Protein AF-A0A3Q2D0K4-F1 (afdb_monomer)

Solvent-accessible surface area (backbone atoms only — not comparable to full-atom values): 8797 Å² total; per-residue (Å²): 111,75,66,58,54,52,51,53,50,47,54,50,48,52,53,49,38,55,53,52,40,52,52,53,55,50,49,54,51,50,52,54,50,49,53,50,49,56,69,71,41,47,69,60,54,50,53,52,50,51,51,52,46,53,54,52,36,52,46,35,25,72,47,38,66,47,98,88,52,84,86,64,80,46,22,38,52,61,30,52,69,40,40,60,74,4,58,35,26,69,74,65,77,40,52,61,25,57,59,58,81,38,89,83,32,80,47,84,84,85,66,92,48,64,3,46,52,47,51,49,52,51,52,46,63,77,38,39,69,59,54,51,49,51,54,53,50,53,55,50,51,52,53,48,52,44,51,51,36,51,51,52,51,53,57,57,67,65,77,112

Mean predicted aligned error: 10.35 Å

Structure (mmCIF, N/CA/C/O backbone):
data_AF-A0A3Q2D0K4-F1
#
_entry.id   AF-A0A3Q2D0K4-F1
#
loop_
_atom_site.group_PDB
_atom_site.id
_atom_site.type_symbol
_atom_site.label_atom_id
_atom_site.label_alt_id
_atom_site.label_comp_id
_atom_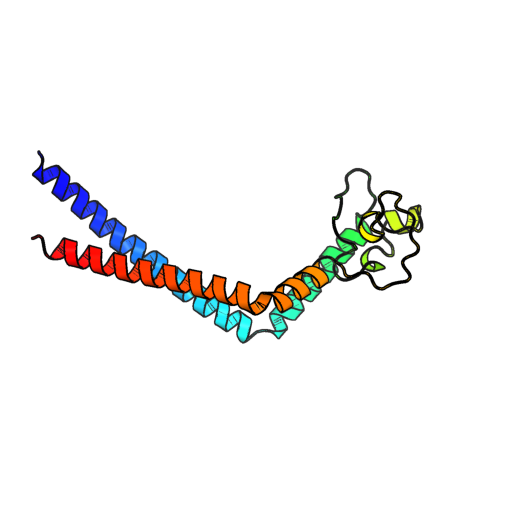site.label_asym_id
_atom_site.label_entity_id
_atom_site.label_seq_id
_atom_site.pdbx_PDB_ins_code
_atom_site.Cartn_x
_atom_site.Cartn_y
_atom_site.Cartn_z
_atom_site.occupancy
_atom_site.B_iso_or_equiv
_atom_site.auth_seq_id
_atom_site.auth_comp_id
_atom_site.auth_asym_id
_atom_site.auth_atom_id
_atom_site.pdbx_PDB_model_num
ATOM 1 N N . MET A 1 1 ? -1.051 5.140 52.692 1.00 44.28 1 MET A N 1
ATOM 2 C CA . 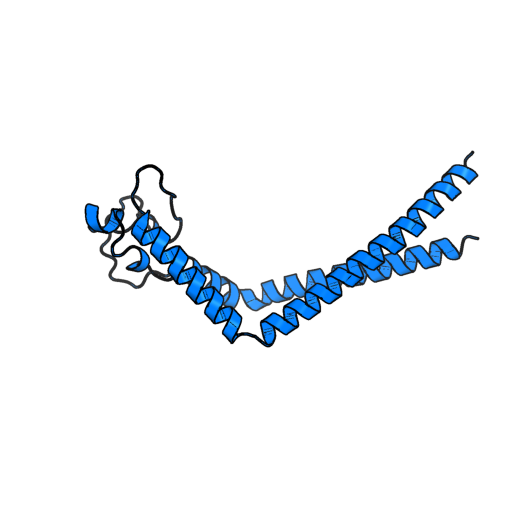MET A 1 1 ? -0.172 5.201 51.500 1.00 44.28 1 MET A CA 1
ATOM 3 C C . MET A 1 1 ? -0.654 4.291 50.361 1.00 44.28 1 MET A C 1
ATOM 5 O O . MET A 1 1 ? -0.767 4.775 49.245 1.00 44.28 1 MET A O 1
ATOM 9 N N . MET A 1 2 ? -1.057 3.039 50.632 1.00 44.66 2 MET A N 1
ATOM 10 C CA . MET A 1 2 ? -1.594 2.095 49.624 1.00 44.66 2 MET A CA 1
ATOM 11 C C . MET A 1 2 ? -2.917 2.535 48.945 1.00 44.66 2 MET A C 1
ATOM 13 O O . MET A 1 2 ? -3.153 2.219 47.781 1.00 44.66 2 MET A O 1
ATOM 17 N N . PHE A 1 3 ? -3.760 3.310 49.643 1.00 41.03 3 PHE A N 1
ATOM 18 C CA . PHE A 1 3 ? -5.018 3.856 49.102 1.00 41.03 3 PHE A CA 1
ATOM 19 C C . PHE A 1 3 ? -4.827 5.100 48.215 1.00 41.03 3 PHE A C 1
ATOM 21 O O . PHE A 1 3 ? -5.560 5.276 47.250 1.00 41.03 3 PHE A O 1
ATOM 28 N N . ILE A 1 4 ? -3.802 5.920 48.479 1.00 51.50 4 ILE A N 1
ATOM 29 C CA . ILE A 1 4 ? -3.469 7.087 47.640 1.00 51.50 4 ILE A CA 1
ATOM 30 C C . ILE A 1 4 ? -2.828 6.630 46.321 1.00 51.50 4 ILE A C 1
ATOM 32 O O . ILE A 1 4 ? -3.124 7.193 45.273 1.00 51.50 4 ILE A O 1
ATOM 36 N N . PHE A 1 5 ? -2.030 5.555 46.347 1.00 49.78 5 PHE A N 1
ATOM 37 C CA . PHE A 1 5 ? -1.473 4.948 45.133 1.00 49.78 5 PHE A CA 1
ATOM 38 C C . PHE A 1 5 ? -2.563 4.363 44.220 1.00 49.78 5 PHE A C 1
ATOM 40 O O . PHE A 1 5 ? -2.550 4.617 43.020 1.00 49.78 5 PHE A O 1
ATOM 47 N N . ASN A 1 6 ? -3.551 3.651 44.782 1.00 53.09 6 ASN A N 1
ATOM 48 C CA . ASN A 1 6 ? -4.690 3.140 44.006 1.00 53.09 6 ASN A CA 1
ATOM 49 C C . ASN A 1 6 ? -5.574 4.267 43.444 1.00 53.09 6 ASN A C 1
ATOM 51 O O . ASN A 1 6 ? -6.004 4.177 42.299 1.00 53.09 6 ASN A O 1
ATOM 55 N N . GLY A 1 7 ? -5.805 5.340 44.209 1.00 53.78 7 GLY A N 1
ATOM 56 C CA . GLY A 1 7 ? -6.560 6.509 43.741 1.00 53.78 7 GLY A CA 1
ATOM 57 C C . GLY A 1 7 ? -5.855 7.286 42.622 1.00 53.78 7 GLY A C 1
ATOM 58 O O . GLY A 1 7 ? -6.496 7.678 41.651 1.00 53.78 7 GLY A O 1
ATOM 59 N N . ALA A 1 8 ? -4.531 7.454 42.703 1.00 52.84 8 ALA A N 1
ATOM 60 C CA . ALA A 1 8 ? -3.747 8.100 41.648 1.00 52.84 8 ALA A CA 1
ATOM 61 C C . ALA A 1 8 ? -3.714 7.263 40.356 1.00 52.84 8 ALA A C 1
ATOM 63 O O . ALA A 1 8 ? -3.913 7.806 39.271 1.00 52.84 8 ALA A O 1
ATOM 64 N N . ILE A 1 9 ? -3.547 5.939 40.470 1.00 59.12 9 ILE A N 1
ATOM 65 C CA . ILE A 1 9 ? -3.618 5.015 39.327 1.00 59.12 9 ILE A CA 1
ATOM 66 C C . ILE A 1 9 ? -5.010 5.050 38.692 1.00 59.12 9 ILE A C 1
ATOM 68 O O . ILE A 1 9 ? -5.114 5.071 37.474 1.00 59.12 9 ILE A O 1
ATOM 72 N N . PHE A 1 10 ? -6.078 5.119 39.487 1.00 57.38 10 PHE A N 1
ATOM 73 C CA . PHE A 1 10 ? -7.448 5.172 38.983 1.00 57.38 10 PHE A CA 1
ATOM 74 C C . PHE A 1 10 ? -7.745 6.435 38.164 1.00 57.38 10 PHE A C 1
ATOM 76 O O . PHE A 1 10 ? -8.334 6.344 37.090 1.00 57.38 10 PHE A O 1
ATOM 83 N N . VAL A 1 11 ? -7.315 7.608 38.642 1.00 59.47 11 VAL A N 1
ATOM 84 C CA . VAL A 1 11 ? -7.499 8.887 37.933 1.00 59.47 11 VAL A CA 1
ATOM 85 C C . VAL A 1 11 ? -6.687 8.911 36.638 1.00 59.47 11 VAL A C 1
ATOM 87 O O . VAL A 1 11 ? -7.213 9.305 35.599 1.00 59.47 11 VAL A O 1
ATOM 90 N N . ILE A 1 12 ? -5.444 8.419 36.672 1.00 61.53 12 ILE A N 1
ATOM 91 C CA . ILE A 1 12 ? -4.603 8.289 35.476 1.00 61.53 12 ILE A CA 1
ATOM 92 C C . ILE A 1 12 ? -5.214 7.272 34.504 1.00 61.53 12 ILE A C 1
ATOM 94 O O . ILE A 1 12 ? -5.343 7.588 33.332 1.00 61.53 12 ILE A O 1
ATOM 98 N N . CYS A 1 13 ? -5.667 6.102 34.962 1.00 63.03 13 CYS A N 1
ATOM 99 C CA . CYS A 1 13 ? -6.327 5.098 34.123 1.00 63.03 13 CYS A CA 1
ATOM 100 C C . CYS A 1 13 ? -7.631 5.615 33.517 1.00 63.03 13 CYS A C 1
ATOM 102 O O . CYS A 1 13 ? -7.869 5.370 32.343 1.00 63.03 13 CYS A O 1
ATOM 104 N N . CYS A 1 14 ? -8.468 6.333 34.265 1.00 65.75 14 CYS A N 1
ATOM 105 C CA . CYS A 1 14 ? -9.731 6.874 33.760 1.00 65.75 14 CYS A CA 1
ATOM 106 C C . CYS A 1 14 ? -9.489 7.935 32.676 1.00 65.75 14 CYS A C 1
ATOM 108 O O . CYS A 1 14 ? -10.060 7.845 31.589 1.00 65.75 14 CYS A O 1
ATOM 110 N N . LEU A 1 15 ? -8.575 8.881 32.926 1.00 63.94 15 LEU A N 1
ATOM 111 C CA . LEU A 1 15 ? -8.175 9.873 31.926 1.00 63.94 15 LEU A CA 1
ATOM 112 C C . LEU A 1 15 ? -7.525 9.201 30.709 1.00 63.94 15 LEU A C 1
ATOM 114 O O . LEU A 1 15 ? -7.910 9.497 29.584 1.00 63.94 15 LEU A O 1
ATOM 118 N N . LEU A 1 16 ? -6.615 8.245 30.910 1.00 64.81 16 LEU A N 1
ATOM 119 C CA . LEU A 1 16 ? -5.946 7.527 29.822 1.00 64.81 16 LEU A CA 1
ATOM 120 C C . LEU A 1 16 ? -6.937 6.701 28.986 1.00 64.81 16 LEU A C 1
ATOM 122 O O . LEU A 1 16 ? -6.838 6.692 27.765 1.00 64.81 16 LEU A O 1
ATOM 126 N N . SER A 1 17 ? -7.923 6.063 29.624 1.00 69.75 17 SER A N 1
ATOM 127 C CA . SER A 1 17 ? -8.930 5.235 28.944 1.00 69.75 17 SER A CA 1
ATOM 128 C C . SER A 1 17 ? -9.864 6.073 28.072 1.00 69.75 17 SER A C 1
ATOM 130 O O . SER A 1 17 ? -10.186 5.665 26.959 1.00 69.75 17 SER A O 1
ATOM 132 N N . LEU A 1 18 ? -10.275 7.257 28.542 1.00 71.94 18 LEU A N 1
ATOM 133 C CA . LEU A 1 18 ? -11.126 8.163 27.761 1.00 71.94 18 LEU A CA 1
ATOM 134 C C . LEU A 1 18 ? -10.377 8.784 26.577 1.00 71.94 18 LEU A C 1
ATOM 136 O O . LEU A 1 18 ? -10.933 8.873 25.484 1.00 71.94 18 LEU A O 1
ATOM 140 N N . GLN A 1 19 ? -9.113 9.173 26.771 1.00 76.62 19 GLN A N 1
ATOM 141 C CA . GLN A 1 19 ? -8.277 9.685 25.680 1.00 76.62 19 GLN A CA 1
ATOM 142 C C . GLN A 1 19 ? -8.009 8.594 24.634 1.00 76.62 19 GLN A C 1
ATOM 144 O O . GLN A 1 19 ? -8.162 8.831 23.440 1.00 76.62 19 GLN A O 1
ATOM 149 N N . PHE A 1 20 ? -7.677 7.380 25.076 1.00 82.06 20 PHE A N 1
ATOM 150 C CA . PHE A 1 20 ? -7.412 6.250 24.189 1.00 82.06 20 PHE A CA 1
ATOM 151 C C . PHE A 1 20 ? -8.650 5.837 23.382 1.00 82.06 20 PHE A C 1
ATOM 153 O O . PHE A 1 20 ? -8.557 5.677 22.168 1.00 82.06 20 PHE A O 1
ATOM 160 N N . PHE A 1 21 ? -9.821 5.747 24.023 1.00 86.56 21 PHE A N 1
ATOM 161 C CA . PHE A 1 21 ? -11.081 5.474 23.328 1.00 86.56 21 PHE A CA 1
ATOM 162 C C . PHE A 1 21 ? -11.404 6.554 22.288 1.00 86.56 21 PHE A C 1
ATOM 164 O O . PHE A 1 21 ? -11.765 6.228 21.162 1.00 86.56 21 PHE A O 1
ATOM 171 N N . SER A 1 22 ? -11.229 7.833 22.641 1.00 87.69 22 SER A N 1
ATOM 172 C CA . SER A 1 22 ? -11.466 8.943 21.714 1.00 87.69 22 SER A CA 1
ATOM 173 C C . SER A 1 22 ? -10.543 8.892 20.496 1.00 87.69 22 SER A C 1
ATOM 175 O O . SER A 1 22 ? -10.999 9.152 19.389 1.00 87.69 22 SER A O 1
ATOM 177 N N . ILE A 1 23 ? -9.258 8.580 20.683 1.00 90.31 23 ILE A N 1
ATOM 178 C CA . ILE A 1 23 ? -8.288 8.515 19.582 1.00 90.31 23 ILE A CA 1
ATOM 179 C C . ILE A 1 23 ? -8.623 7.355 18.641 1.00 90.31 23 ILE A C 1
ATOM 181 O O . ILE A 1 23 ? -8.691 7.571 17.436 1.00 90.31 23 ILE A O 1
ATOM 185 N N . MET A 1 24 ? -8.893 6.162 19.179 1.00 90.44 24 MET A N 1
ATOM 186 C CA . MET A 1 24 ? -9.276 4.998 18.367 1.00 90.44 24 MET A CA 1
ATOM 187 C C . MET A 1 24 ? -10.581 5.248 17.607 1.00 90.44 24 MET A C 1
ATOM 189 O O . MET A 1 24 ? -10.676 4.986 16.421 1.00 90.44 24 MET A O 1
ATOM 193 N N . LEU A 1 25 ? -11.572 5.872 18.242 1.00 90.25 25 LEU A N 1
ATOM 194 C CA . LEU A 1 25 ? -12.822 6.221 17.569 1.00 90.25 25 LEU A CA 1
ATOM 195 C C . LEU A 1 25 ? -12.608 7.199 16.396 1.00 90.25 25 LEU A C 1
ATOM 197 O O . LEU A 1 25 ? -13.279 7.082 15.374 1.00 90.25 25 LEU A O 1
ATOM 201 N N . ILE A 1 26 ? -11.674 8.150 16.516 1.00 93.69 26 ILE A N 1
ATOM 202 C CA . ILE A 1 26 ? -11.321 9.058 15.412 1.00 93.69 26 ILE A CA 1
ATOM 203 C C . ILE A 1 26 ? -10.620 8.297 14.280 1.00 93.69 26 ILE A C 1
ATOM 205 O O . ILE A 1 26 ? -10.937 8.545 13.118 1.00 93.69 26 ILE A O 1
ATOM 209 N N . ILE A 1 27 ? -9.703 7.379 14.602 1.00 93.94 27 ILE A N 1
ATOM 210 C CA . ILE A 1 27 ? -8.997 6.559 13.604 1.00 93.94 27 ILE A CA 1
ATOM 211 C C . ILE A 1 27 ? -10.004 5.742 12.789 1.00 93.94 27 ILE A C 1
ATOM 213 O O . ILE A 1 27 ? -9.995 5.850 11.565 1.00 93.94 27 ILE A O 1
ATOM 217 N N . PHE A 1 28 ? -10.954 5.075 13.446 1.00 93.56 28 PHE A N 1
ATOM 218 C CA . PHE A 1 28 ? -12.030 4.340 12.782 1.00 93.56 28 PHE A CA 1
ATOM 219 C C . PHE A 1 28 ? -12.829 5.206 11.791 1.00 93.56 28 PHE A C 1
ATOM 221 O O . PHE A 1 28 ? -13.105 4.794 10.665 1.00 93.56 28 PHE A O 1
ATOM 228 N N . PHE A 1 29 ? -13.189 6.439 12.169 1.00 95.00 29 PHE A N 1
ATOM 229 C CA . PHE A 1 29 ? -13.896 7.339 11.250 1.00 95.00 29 PHE A CA 1
ATOM 230 C C . PHE A 1 29 ? -13.036 7.779 10.065 1.00 95.00 29 PHE A C 1
ATOM 232 O O . PHE A 1 29 ? -13.562 7.903 8.959 1.00 95.00 29 PHE A O 1
ATOM 239 N N . VAL A 1 30 ? -11.738 8.013 10.277 1.00 96.25 30 VAL A N 1
ATOM 240 C CA . VAL A 1 30 ? -10.799 8.335 9.193 1.00 96.25 30 VAL A CA 1
ATOM 241 C C . VAL A 1 30 ? -10.633 7.141 8.254 1.00 96.25 30 VAL A C 1
ATOM 243 O O . VAL A 1 30 ? -10.636 7.338 7.042 1.00 96.25 30 VAL A O 1
ATOM 246 N N . GLU A 1 31 ? -10.558 5.918 8.780 1.00 94.06 31 GLU A N 1
ATOM 247 C CA . GLU A 1 31 ? -10.475 4.694 7.978 1.00 94.06 31 GLU A CA 1
ATOM 248 C C . GLU A 1 31 ? -11.732 4.503 7.121 1.00 94.06 31 GLU A C 1
ATOM 250 O O . GLU A 1 31 ? -11.631 4.332 5.906 1.00 94.06 31 GLU A O 1
ATOM 255 N N . VAL A 1 32 ? -12.924 4.632 7.716 1.00 94.62 32 VAL A N 1
ATOM 256 C CA . VAL A 1 32 ? -14.198 4.524 6.987 1.00 94.62 32 VAL A CA 1
ATOM 257 C C . VAL A 1 32 ? -14.335 5.628 5.937 1.00 94.62 32 VAL A C 1
ATOM 259 O O . VAL A 1 32 ? -14.722 5.350 4.802 1.00 94.62 32 VAL A O 1
ATOM 262 N N . ALA A 1 33 ? -14.004 6.875 6.277 1.00 96.19 33 ALA A N 1
ATOM 263 C CA . ALA A 1 33 ? -14.053 7.981 5.325 1.00 96.19 33 ALA A CA 1
ATOM 264 C C . ALA A 1 33 ? -13.055 7.781 4.175 1.00 96.19 33 ALA A C 1
ATOM 266 O O . ALA A 1 33 ? -13.425 7.954 3.015 1.00 96.19 33 ALA A O 1
ATOM 267 N N . GLY A 1 34 ? -11.822 7.370 4.481 1.00 94.25 34 GLY A N 1
ATOM 268 C CA . GLY A 1 34 ? -10.793 7.066 3.489 1.00 94.25 34 GLY A CA 1
ATOM 269 C C . GLY A 1 34 ? -11.219 5.942 2.547 1.00 94.25 34 GLY A C 1
ATOM 270 O O . GLY A 1 34 ? -11.117 6.098 1.333 1.00 94.25 34 GLY A O 1
ATOM 271 N N . ALA A 1 35 ? -11.785 4.858 3.083 1.00 93.00 35 ALA A N 1
ATOM 272 C CA . ALA A 1 35 ? -12.304 3.751 2.284 1.00 93.00 35 ALA A CA 1
ATOM 273 C C . ALA A 1 35 ? -13.439 4.193 1.345 1.00 93.00 35 ALA A C 1
ATOM 275 O O . ALA A 1 35 ? -13.443 3.822 0.174 1.00 93.00 35 ALA A O 1
ATOM 276 N N . ILE A 1 36 ? -14.375 5.021 1.826 1.00 95.31 36 ILE A N 1
ATOM 277 C CA . ILE A 1 36 ? -15.467 5.554 0.996 1.00 95.31 36 ILE A CA 1
ATOM 278 C C . ILE A 1 36 ? -14.919 6.457 -0.111 1.00 95.31 36 ILE A C 1
ATOM 280 O O . ILE A 1 36 ? -15.344 6.331 -1.256 1.00 95.31 36 ILE A O 1
ATOM 284 N N . VAL A 1 37 ? -13.982 7.355 0.203 1.00 95.06 37 VAL A N 1
ATOM 285 C CA . VAL A 1 37 ? -13.391 8.262 -0.792 1.00 95.06 37 VAL A CA 1
ATOM 286 C C . VAL A 1 37 ? -12.652 7.470 -1.869 1.00 95.06 37 VAL A C 1
ATOM 288 O O . VAL A 1 37 ? -12.904 7.699 -3.046 1.00 95.06 37 VAL A O 1
ATOM 291 N N . LEU A 1 38 ? -11.818 6.498 -1.490 1.00 92.12 38 LEU A N 1
ATOM 292 C CA . LEU A 1 38 ? -11.115 5.641 -2.451 1.00 92.12 38 LEU A CA 1
ATOM 293 C C . LEU A 1 38 ? -12.079 4.813 -3.312 1.00 92.12 38 LEU A C 1
ATOM 295 O O . LEU A 1 38 ? -11.815 4.597 -4.489 1.00 92.12 38 LEU A O 1
ATOM 299 N N . PHE A 1 39 ? -13.202 4.368 -2.744 1.00 91.44 39 PHE A N 1
ATOM 300 C CA . PHE A 1 39 ? -14.209 3.603 -3.478 1.00 91.44 39 PHE A CA 1
ATOM 301 C C . PHE A 1 39 ? -15.032 4.462 -4.450 1.00 91.44 39 PHE A C 1
ATOM 303 O O . PHE A 1 39 ? -15.429 3.983 -5.507 1.00 91.44 39 PHE A O 1
ATOM 310 N N . VAL A 1 40 ? -15.327 5.716 -4.091 1.00 96.06 40 VAL A N 1
ATOM 311 C CA . VAL A 1 40 ? -16.160 6.617 -4.907 1.00 96.06 40 VAL A CA 1
ATOM 312 C C . VAL A 1 40 ? -15.345 7.338 -5.978 1.00 96.06 40 VAL A C 1
ATOM 314 O O . VAL A 1 40 ? -15.852 7.554 -7.074 1.00 96.06 40 VAL A O 1
ATOM 317 N N . PHE A 1 41 ? -14.107 7.723 -5.673 1.00 93.94 41 PHE A N 1
ATOM 318 C CA . PHE A 1 41 ? -13.257 8.525 -6.553 1.00 93.94 41 PHE A CA 1
ATOM 319 C C . PHE A 1 41 ? -12.157 7.678 -7.200 1.00 93.94 41 PHE A C 1
ATOM 321 O O . PHE A 1 41 ? -10.980 8.026 -7.124 1.00 93.94 41 PHE A O 1
ATOM 328 N N . THR A 1 42 ? -12.533 6.572 -7.848 1.00 91.31 42 THR A N 1
ATOM 329 C CA . THR A 1 42 ? -11.575 5.720 -8.572 1.00 91.31 42 THR A CA 1
ATOM 330 C C . THR A 1 42 ? -10.877 6.482 -9.697 1.00 91.31 42 THR A C 1
ATOM 332 O O . THR A 1 42 ? -9.668 6.364 -9.833 1.00 91.31 42 THR A O 1
ATOM 335 N N . ASP A 1 43 ? -11.599 7.354 -10.412 1.00 92.19 43 ASP A N 1
ATOM 336 C CA . ASP A 1 43 ? -11.031 8.151 -11.510 1.00 92.19 43 ASP A CA 1
ATOM 337 C C . ASP A 1 43 ? -9.890 9.076 -11.040 1.00 92.19 43 ASP A C 1
ATOM 339 O O . ASP A 1 43 ? -8.886 9.240 -11.724 1.00 92.19 43 ASP A O 1
ATOM 343 N N . VAL A 1 44 ? -10.019 9.659 -9.842 1.00 91.81 44 VAL A N 1
ATOM 344 C CA . VAL A 1 44 ? -8.988 10.541 -9.262 1.00 91.81 44 VAL A CA 1
ATOM 345 C C . VAL A 1 44 ? -7.765 9.733 -8.834 1.00 91.81 44 VAL A C 1
ATOM 347 O O . VAL A 1 44 ? -6.635 10.199 -8.934 1.00 91.81 44 VAL A O 1
ATOM 350 N N . VAL A 1 45 ? -7.986 8.518 -8.334 1.00 89.50 45 VAL A N 1
ATOM 351 C CA . VAL A 1 45 ? -6.904 7.601 -7.968 1.00 89.50 45 VAL A CA 1
ATOM 352 C C . VAL A 1 45 ? -6.116 7.186 -9.213 1.00 89.50 45 VAL A C 1
ATOM 354 O O . VAL A 1 45 ? -4.887 7.183 -9.163 1.00 89.50 45 VAL A O 1
ATOM 357 N N . ASP A 1 46 ? -6.799 6.908 -10.323 1.00 89.56 46 ASP A N 1
ATOM 358 C CA . ASP A 1 46 ? -6.158 6.583 -11.599 1.00 89.56 46 ASP A CA 1
ATOM 359 C C . ASP A 1 46 ? -5.334 7.767 -12.139 1.00 89.56 46 ASP A C 1
ATOM 361 O O . ASP A 1 46 ? -4.177 7.575 -12.508 1.00 89.56 46 ASP A O 1
ATOM 365 N N . GLU A 1 47 ? -5.859 8.999 -12.083 1.00 92.88 47 GLU A N 1
ATOM 366 C CA . GLU A 1 47 ? -5.126 10.217 -12.483 1.00 92.88 47 GLU A CA 1
ATOM 367 C C . GLU A 1 47 ? -3.845 10.420 -11.654 1.00 92.88 47 GLU A C 1
ATOM 369 O O . GLU A 1 47 ? -2.776 10.692 -12.201 1.00 92.88 47 GLU A O 1
ATOM 374 N N . LEU A 1 48 ? -3.915 10.210 -10.335 1.00 90.75 48 LEU A N 1
ATOM 375 C CA . LEU A 1 48 ? -2.738 10.276 -9.463 1.00 90.75 48 LEU A CA 1
ATOM 376 C C . LEU A 1 48 ? -1.703 9.196 -9.804 1.00 90.75 48 LEU A C 1
ATOM 378 O O . LEU A 1 48 ? -0.500 9.442 -9.705 1.00 90.75 48 LEU A O 1
ATOM 382 N N . PHE A 1 49 ? -2.141 7.994 -10.185 1.00 90.25 49 PHE A N 1
ATOM 383 C CA . PHE A 1 49 ? -1.222 6.944 -10.618 1.00 90.25 49 PHE A CA 1
ATOM 384 C C . PHE A 1 49 ? -0.560 7.269 -11.959 1.00 90.25 49 PHE A C 1
ATOM 386 O O . PHE A 1 49 ? 0.621 6.962 -12.117 1.00 90.25 49 PHE A O 1
ATOM 393 N N . GLU A 1 50 ? -1.271 7.904 -12.892 1.00 90.69 50 GLU A N 1
ATOM 394 C CA . GLU A 1 50 ? -0.695 8.382 -14.155 1.00 90.69 50 GLU A CA 1
ATOM 395 C C . GLU A 1 50 ? 0.325 9.511 -13.935 1.00 90.69 50 GLU A C 1
ATOM 397 O O . GLU A 1 50 ? 1.398 9.490 -14.536 1.00 90.69 50 GLU A O 1
ATOM 402 N N . GLU A 1 51 ? 0.054 10.456 -13.031 1.00 92.19 51 GLU A N 1
ATOM 403 C CA . GLU A 1 51 ? 1.011 11.519 -12.683 1.00 92.19 51 GLU A CA 1
ATOM 404 C C . GLU A 1 51 ? 2.282 10.936 -12.047 1.00 92.19 51 GLU A C 1
ATOM 406 O O . GLU A 1 51 ? 3.400 11.275 -12.439 1.00 92.19 51 GLU A O 1
ATOM 411 N N . LEU A 1 52 ? 2.123 9.988 -11.116 1.00 90.31 52 LEU A N 1
ATOM 412 C CA . LEU A 1 52 ? 3.249 9.268 -10.517 1.00 90.31 52 LEU A CA 1
ATOM 413 C C . LEU A 1 52 ? 4.034 8.453 -11.551 1.00 90.31 52 LEU A C 1
ATOM 415 O O . LEU A 1 52 ? 5.258 8.352 -11.447 1.00 90.31 52 LEU A O 1
ATOM 419 N N . GLU A 1 53 ? 3.353 7.855 -12.527 1.00 89.19 53 GLU A N 1
ATOM 420 C CA . GLU A 1 53 ? 4.001 7.158 -13.635 1.00 89.19 53 GLU A CA 1
ATOM 421 C C . GLU A 1 53 ? 4.885 8.110 -14.442 1.00 89.19 53 GLU A C 1
ATOM 423 O O . GLU A 1 53 ? 6.051 7.785 -14.681 1.00 89.19 53 GLU A O 1
ATOM 428 N N . ASP A 1 54 ? 4.367 9.275 -14.833 1.00 89.38 54 ASP A N 1
ATOM 429 C CA . ASP A 1 54 ? 5.107 10.238 -15.653 1.00 89.38 54 ASP A CA 1
ATOM 430 C C . ASP A 1 54 ? 6.311 10.827 -14.900 1.00 89.38 54 ASP A C 1
ATOM 432 O O . ASP A 1 54 ? 7.415 10.908 -15.451 1.00 89.38 54 ASP A O 1
ATOM 436 N N . ASP A 1 55 ? 6.146 11.130 -13.610 1.00 88.94 55 ASP A N 1
ATOM 437 C CA . ASP A 1 55 ? 7.221 11.615 -12.739 1.00 88.94 55 ASP A CA 1
ATOM 438 C C . ASP A 1 55 ? 8.341 10.578 -12.587 1.00 88.94 55 ASP A C 1
ATOM 440 O O . ASP A 1 55 ? 9.531 10.887 -12.744 1.00 88.94 55 ASP A O 1
ATOM 444 N N . VAL A 1 56 ? 7.982 9.319 -12.312 1.00 87.62 56 VAL A N 1
ATOM 445 C CA . VAL A 1 56 ? 8.960 8.235 -12.155 1.00 87.62 56 VAL A CA 1
ATOM 446 C C . VAL A 1 56 ? 9.638 7.928 -13.486 1.00 87.62 56 VAL A C 1
ATOM 448 O O . VAL A 1 56 ? 10.862 7.773 -13.527 1.00 87.62 56 VAL A O 1
ATOM 451 N N . LYS A 1 57 ? 8.885 7.881 -14.585 1.00 86.69 57 LYS A N 1
ATOM 452 C CA . LYS A 1 57 ? 9.431 7.663 -15.927 1.00 86.69 57 LYS A CA 1
ATOM 453 C C . LYS A 1 57 ? 10.393 8.778 -16.320 1.00 86.69 57 LYS A C 1
ATOM 455 O O . LYS A 1 57 ? 11.508 8.490 -16.751 1.00 86.69 57 LYS A O 1
ATOM 460 N N . THR A 1 58 ? 10.031 10.036 -16.092 1.00 86.88 58 THR A N 1
ATOM 461 C CA . THR A 1 58 ? 10.901 11.191 -16.350 1.00 86.88 58 THR A CA 1
ATOM 462 C C . THR A 1 58 ? 12.156 11.154 -15.476 1.00 86.88 58 THR A C 1
ATOM 464 O O . THR A 1 58 ? 13.262 11.462 -15.938 1.00 86.88 58 THR A O 1
ATOM 467 N N . ALA A 1 59 ? 12.036 10.728 -14.217 1.00 86.06 59 ALA A N 1
ATOM 468 C CA . ALA A 1 59 ? 13.186 10.530 -13.340 1.00 86.06 59 ALA A CA 1
ATOM 469 C C . ALA A 1 59 ? 14.124 9.434 -13.873 1.00 86.06 59 ALA A C 1
ATOM 471 O O . ALA A 1 59 ? 15.334 9.656 -13.951 1.00 86.06 59 ALA A O 1
ATOM 472 N N . ILE A 1 60 ? 13.584 8.294 -14.314 1.00 84.06 60 ILE A N 1
ATOM 473 C CA . ILE A 1 60 ? 14.357 7.207 -14.932 1.00 84.06 60 ILE A CA 1
ATOM 474 C C . ILE A 1 60 ? 15.034 7.707 -16.215 1.00 84.06 60 ILE A C 1
ATOM 476 O O . ILE A 1 60 ? 16.248 7.596 -16.365 1.00 84.06 60 ILE A O 1
ATOM 480 N N . GLN A 1 61 ? 14.297 8.340 -17.120 1.00 84.69 61 GLN A N 1
ATOM 481 C CA . GLN A 1 61 ? 14.846 8.829 -18.385 1.00 84.69 61 GLN A CA 1
ATOM 482 C C . GLN A 1 61 ? 15.883 9.943 -18.210 1.00 84.69 61 GLN A C 1
ATOM 484 O O . GLN A 1 61 ? 16.785 10.068 -19.029 1.00 84.69 61 GLN A O 1
ATOM 489 N N . SER A 1 62 ? 15.800 10.759 -17.161 1.00 83.62 62 SER A N 1
ATOM 490 C CA . SER A 1 62 ? 16.739 11.874 -16.969 1.00 83.62 62 SER A CA 1
ATOM 491 C C . SER A 1 62 ? 17.942 11.531 -16.092 1.00 83.62 62 SER A C 1
ATOM 493 O O . SER A 1 62 ? 18.999 12.153 -16.239 1.00 83.62 62 SER A O 1
ATOM 495 N N . LYS A 1 63 ? 17.799 10.583 -15.160 1.00 79.94 63 LYS A N 1
ATOM 496 C CA . LYS A 1 63 ? 18.834 10.261 -14.168 1.00 79.94 63 LYS A CA 1
ATOM 497 C C . LYS A 1 63 ? 19.484 8.906 -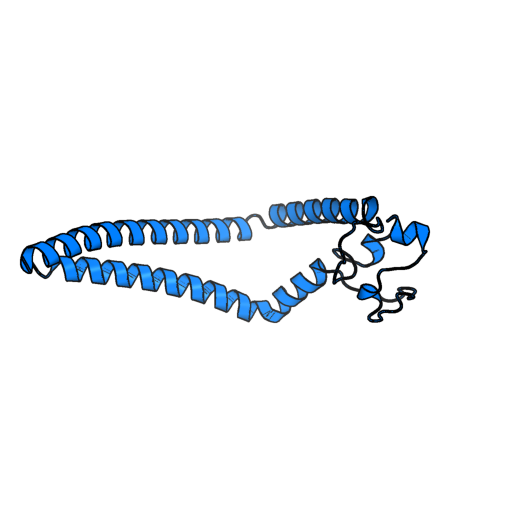14.398 1.00 79.94 63 LYS A C 1
ATOM 499 O O . LYS A 1 63 ? 20.688 8.826 -14.159 1.00 79.94 63 LYS A O 1
ATOM 504 N N . TYR A 1 64 ? 18.737 7.924 -14.921 1.00 78.50 64 TYR A N 1
ATOM 505 C CA . TYR A 1 64 ? 19.159 6.527 -14.957 1.00 78.50 64 TYR A CA 1
ATOM 506 C C . TYR A 1 64 ? 20.450 6.297 -15.765 1.00 78.50 64 TYR A C 1
ATOM 508 O O . TYR A 1 64 ? 20.477 6.479 -16.985 1.00 78.50 64 TYR A O 1
ATOM 516 N N . GLY A 1 65 ? 21.526 5.867 -15.100 1.00 70.81 65 GLY A N 1
ATOM 517 C CA . GLY A 1 65 ? 22.851 5.620 -15.688 1.00 70.81 65 GLY A CA 1
ATOM 518 C C . GLY A 1 65 ? 23.950 6.599 -15.271 1.00 70.81 65 GLY A C 1
ATOM 519 O O . GLY A 1 6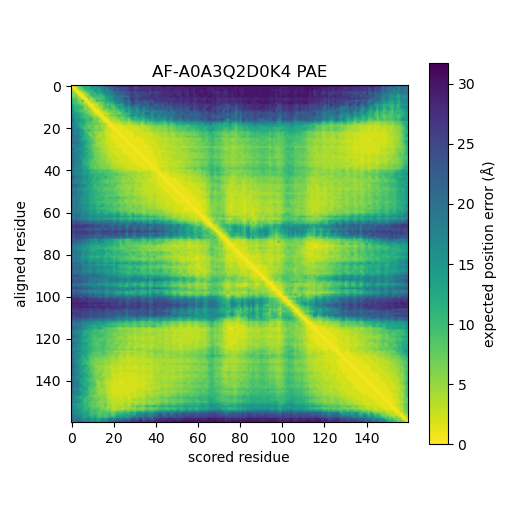5 ? 25.073 6.496 -15.769 1.00 70.81 65 GLY A O 1
ATOM 520 N N . ASN A 1 66 ? 23.664 7.534 -14.363 1.00 76.94 66 ASN A N 1
ATOM 521 C CA . ASN A 1 66 ? 24.685 8.398 -13.763 1.00 76.94 66 ASN A CA 1
ATOM 522 C C . ASN A 1 66 ? 25.509 7.600 -12.711 1.00 76.94 66 ASN A C 1
ATOM 524 O O . ASN A 1 66 ? 25.030 6.601 -12.181 1.00 76.94 66 ASN A O 1
ATOM 528 N N . PRO A 1 67 ? 26.746 7.983 -12.338 1.00 58.88 67 PRO A N 1
ATOM 529 C CA . PRO A 1 67 ? 27.569 7.173 -11.431 1.00 58.88 67 PRO A CA 1
ATOM 530 C C . PRO A 1 67 ? 27.084 7.172 -9.966 1.00 58.88 67 PRO A C 1
ATOM 532 O O . PRO A 1 67 ? 27.600 6.402 -9.163 1.00 58.88 67 PRO A O 1
ATOM 535 N N . ASN A 1 68 ? 26.099 8.007 -9.616 1.00 57.69 68 ASN A N 1
ATOM 536 C CA . ASN A 1 68 ? 25.535 8.136 -8.261 1.00 57.69 68 ASN A CA 1
ATOM 537 C C . ASN A 1 68 ? 24.152 7.488 -8.125 1.00 57.69 68 ASN A C 1
ATOM 539 O O . ASN A 1 68 ? 23.366 7.871 -7.261 1.00 57.69 68 ASN A O 1
ATOM 543 N N . ASP A 1 69 ? 23.818 6.599 -9.045 1.00 61.47 69 ASP A N 1
ATOM 544 C CA . ASP A 1 69 ? 22.432 6.320 -9.349 1.00 61.47 69 ASP A CA 1
ATOM 545 C C . ASP A 1 69 ? 21.917 5.022 -8.738 1.00 61.47 69 ASP A C 1
ATOM 547 O O . ASP A 1 69 ? 22.675 4.099 -8.423 1.00 61.47 69 ASP A O 1
ATOM 551 N N . MET A 1 70 ? 20.607 4.990 -8.511 1.00 53.97 70 MET A N 1
ATOM 552 C CA . MET A 1 70 ? 19.972 3.980 -7.680 1.00 53.97 70 MET A CA 1
ATOM 553 C C . MET A 1 70 ? 19.859 2.646 -8.426 1.00 53.97 70 MET A C 1
ATOM 555 O O . MET A 1 70 ? 19.311 2.562 -9.524 1.00 53.97 70 MET A O 1
ATOM 559 N N . THR A 1 71 ? 20.356 1.571 -7.814 1.00 56.69 71 THR A N 1
ATOM 560 C CA . THR A 1 71 ? 20.189 0.208 -8.329 1.00 56.69 71 THR A CA 1
ATOM 561 C C . THR A 1 71 ? 18.715 -0.183 -8.209 1.00 56.69 71 THR A C 1
ATOM 563 O O . THR A 1 71 ? 18.221 -0.435 -7.113 1.00 56.69 71 THR A O 1
ATOM 566 N N . THR A 1 72 ? 17.988 -0.202 -9.322 1.00 62.38 72 THR A N 1
ATOM 567 C CA . THR A 1 72 ? 16.587 -0.636 -9.361 1.00 62.38 72 THR A CA 1
ATOM 568 C C . THR A 1 72 ? 16.501 -2.159 -9.399 1.00 62.38 72 THR A C 1
ATOM 570 O O . THR A 1 72 ? 17.185 -2.809 -10.184 1.00 62.38 72 THR A O 1
ATOM 573 N N . LEU A 1 73 ? 15.668 -2.745 -8.531 1.00 65.50 73 LEU A N 1
ATOM 574 C CA . LEU A 1 73 ? 15.475 -4.201 -8.452 1.00 65.50 73 LEU A CA 1
ATOM 575 C C . LEU A 1 73 ? 14.530 -4.750 -9.538 1.00 65.50 73 LEU A C 1
ATOM 577 O O . LEU A 1 73 ? 14.524 -5.957 -9.765 1.00 65.50 73 LEU A O 1
ATOM 581 N N . CYS A 1 74 ? 13.735 -3.893 -10.190 1.00 76.31 74 CYS A N 1
ATOM 582 C CA . CYS A 1 74 ? 12.827 -4.277 -11.275 1.00 76.31 74 CYS A CA 1
ATOM 583 C C . CYS A 1 74 ? 13.158 -3.565 -12.589 1.00 76.31 74 CYS A C 1
ATOM 585 O O . CYS A 1 74 ? 13.922 -2.598 -12.635 1.00 76.31 74 CYS A O 1
ATOM 587 N N . CYS A 1 75 ? 12.529 -4.048 -13.659 1.00 83.00 75 CYS A N 1
ATOM 588 C CA . CYS A 1 75 ? 12.713 -3.543 -15.004 1.00 83.00 75 CYS A CA 1
ATOM 589 C C . CYS A 1 75 ? 11.746 -2.399 -15.345 1.00 83.00 75 CYS A C 1
ATOM 591 O O . CYS A 1 75 ? 10.784 -2.591 -16.078 1.00 83.00 75 CYS A O 1
ATOM 593 N N . GLY A 1 76 ? 11.991 -1.217 -14.780 1.00 83.00 76 GLY A N 1
ATOM 594 C CA . GLY A 1 76 ? 11.184 -0.022 -15.037 1.00 83.00 76 GLY A CA 1
ATOM 595 C C . GLY A 1 76 ? 9.981 0.097 -14.102 1.00 83.00 76 GLY A C 1
ATOM 596 O O . GLY A 1 76 ? 9.839 -0.680 -13.147 1.00 83.00 76 GLY A O 1
ATOM 597 N N . TYR A 1 77 ? 9.136 1.098 -14.347 1.00 86.44 77 TYR A N 1
ATOM 598 C CA . TYR A 1 77 ? 7.955 1.363 -13.528 1.00 86.44 77 TYR A CA 1
ATOM 599 C C . TYR A 1 77 ? 6.806 0.444 -13.944 1.00 86.44 77 TYR A C 1
ATOM 601 O O . TYR A 1 77 ? 6.419 -0.425 -13.161 1.00 86.44 77 TYR A O 1
ATOM 609 N N . LYS A 1 78 ? 6.330 0.543 -15.187 1.00 86.31 78 LYS A N 1
ATOM 610 C CA . LYS A 1 78 ? 5.348 -0.388 -15.769 1.00 86.31 78 LYS A CA 1
ATOM 611 C C . LYS A 1 78 ? 6.004 -1.387 -16.712 1.00 86.31 78 LYS A C 1
ATOM 613 O O . LYS A 1 78 ? 5.570 -2.542 -16.748 1.00 86.31 78 LYS A O 1
ATOM 618 N N . ASN A 1 79 ? 7.049 -0.967 -17.424 1.00 85.06 79 ASN A N 1
ATOM 619 C CA . ASN A 1 79 ? 7.661 -1.746 -18.494 1.00 85.06 79 ASN A CA 1
ATOM 620 C C . ASN A 1 79 ? 9.164 -1.448 -18.637 1.00 85.06 79 ASN A C 1
ATOM 622 O O . ASN A 1 79 ? 9.650 -0.389 -18.238 1.00 85.06 79 ASN A O 1
ATOM 626 N N . TYR A 1 80 ? 9.907 -2.350 -19.272 1.00 80.25 80 TYR A N 1
ATOM 627 C CA . TYR A 1 80 ? 11.319 -2.149 -19.585 1.00 80.25 80 TYR A CA 1
ATOM 628 C C . TYR A 1 80 ? 11.578 -0.940 -20.491 1.00 80.25 80 TYR A C 1
ATOM 630 O O . TYR A 1 80 ? 12.632 -0.308 -20.384 1.00 80.25 80 TYR A O 1
ATOM 638 N N . THR A 1 81 ? 10.611 -0.588 -21.344 1.00 84.31 81 THR A N 1
ATOM 639 C CA . THR A 1 81 ? 10.675 0.584 -22.232 1.00 84.31 81 THR A CA 1
ATOM 640 C C . THR A 1 81 ? 10.738 1.908 -21.471 1.00 84.31 81 THR A C 1
ATOM 642 O O . THR A 1 81 ? 11.079 2.932 -22.051 1.00 84.31 81 THR A O 1
ATOM 645 N N . ASP A 1 82 ? 10.464 1.924 -20.162 1.00 85.06 82 ASP A N 1
ATOM 646 C CA . ASP A 1 82 ? 10.618 3.127 -19.330 1.00 85.06 82 ASP A CA 1
ATOM 647 C C . ASP A 1 82 ? 12.084 3.598 -19.259 1.00 85.06 82 ASP A C 1
ATOM 649 O O . ASP A 1 82 ? 12.356 4.766 -18.984 1.00 85.06 82 ASP A O 1
ATOM 653 N N . PHE A 1 83 ? 13.041 2.710 -19.553 1.00 83.94 83 PHE A N 1
ATOM 654 C CA . PHE A 1 83 ? 14.455 3.061 -19.695 1.00 83.94 83 PHE A CA 1
ATOM 655 C C . PHE A 1 83 ? 14.820 3.624 -21.071 1.00 83.94 83 PHE A C 1
ATOM 657 O O . PHE A 1 83 ? 15.949 4.105 -21.233 1.00 83.94 83 PHE A O 1
ATOM 664 N N . ASP A 1 84 ? 13.924 3.573 -22.057 1.00 84.62 84 ASP A N 1
ATOM 665 C CA . ASP A 1 84 ? 14.208 4.079 -23.396 1.00 84.62 84 ASP A CA 1
ATOM 666 C C . ASP A 1 84 ? 14.467 5.585 -23.326 1.00 84.62 84 ASP A C 1
ATOM 668 O O . ASP A 1 84 ? 13.710 6.351 -22.726 1.00 84.62 84 ASP A O 1
ATOM 672 N N . GLY A 1 85 ? 15.584 6.017 -23.909 1.00 81.06 85 GLY A N 1
ATOM 673 C CA . GLY A 1 85 ? 16.016 7.412 -23.834 1.00 81.06 85 GLY A CA 1
ATOM 674 C C . GLY A 1 85 ? 16.724 7.802 -22.533 1.00 81.06 85 GLY A C 1
ATOM 675 O O . GLY A 1 85 ? 17.176 8.940 -22.443 1.00 81.06 85 GLY A O 1
ATOM 676 N N . SER A 1 86 ? 16.915 6.891 -21.574 1.00 83.81 86 SER A N 1
ATOM 677 C CA . SER A 1 86 ? 17.793 7.144 -20.421 1.00 83.81 86 SER A CA 1
ATOM 678 C C . SER A 1 86 ? 19.272 7.247 -20.824 1.00 83.81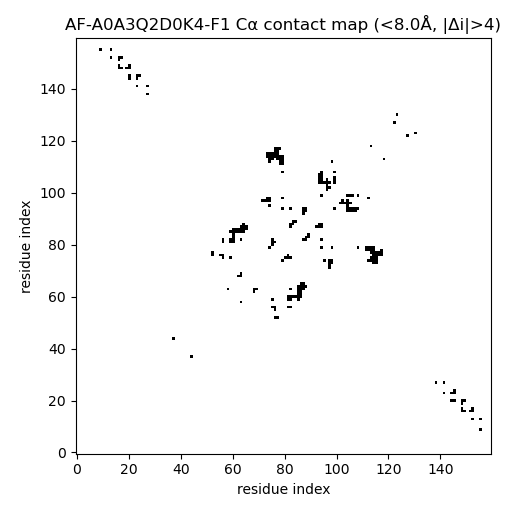 86 SER A C 1
ATOM 680 O O . SER A 1 86 ? 19.680 6.612 -21.803 1.00 83.81 86 SER A O 1
ATOM 682 N N . PRO A 1 87 ? 20.122 7.979 -20.072 1.00 82.94 87 PRO A N 1
ATOM 683 C CA . PRO A 1 87 ? 21.567 8.001 -20.290 1.00 82.94 87 PRO A CA 1
ATOM 684 C C . PRO A 1 87 ? 22.176 6.599 -20.389 1.00 82.94 87 PRO A C 1
ATOM 686 O O . PRO A 1 87 ? 23.043 6.365 -21.227 1.00 82.94 87 PRO A O 1
ATOM 689 N N . PHE A 1 88 ? 21.701 5.644 -19.585 1.00 79.31 88 PHE A N 1
ATOM 690 C CA . PHE A 1 88 ? 22.150 4.253 -19.644 1.00 79.31 88 PHE A CA 1
ATOM 691 C C . PHE A 1 88 ? 21.843 3.593 -20.995 1.00 79.31 88 PHE A C 1
ATOM 693 O O . PHE A 1 88 ? 22.746 3.047 -21.633 1.00 79.31 88 PHE A O 1
ATOM 700 N N . ASN A 1 89 ? 20.586 3.670 -21.441 1.00 81.88 89 ASN A N 1
ATOM 701 C CA . ASN A 1 89 ? 20.140 3.074 -22.698 1.00 81.88 89 ASN A CA 1
ATOM 702 C C . ASN A 1 89 ? 20.801 3.755 -23.907 1.00 81.88 89 ASN A C 1
ATOM 704 O O . ASN A 1 89 ? 21.268 3.070 -24.811 1.00 81.88 89 ASN A O 1
ATOM 708 N N . GLN A 1 90 ? 20.951 5.083 -23.884 1.00 82.12 90 GLN A N 1
ATOM 709 C CA . GLN A 1 90 ? 21.632 5.825 -24.950 1.00 82.12 90 GLN A CA 1
ATOM 710 C C . GLN A 1 90 ? 23.132 5.501 -25.041 1.00 82.12 90 GLN A C 1
ATOM 712 O O . GLN A 1 90 ? 23.681 5.446 -26.140 1.00 82.12 90 GLN A O 1
ATOM 717 N N . LEU A 1 91 ? 23.811 5.296 -23.905 1.00 79.19 91 LEU A N 1
ATOM 718 C CA . LEU A 1 91 ? 25.255 5.039 -23.876 1.00 79.19 91 LEU A CA 1
ATOM 719 C C . LEU A 1 91 ? 25.615 3.582 -24.173 1.00 79.19 91 LEU A C 1
ATOM 721 O O . LEU A 1 91 ? 26.648 3.330 -24.794 1.00 79.19 91 LEU A O 1
ATOM 725 N N . LYS A 1 92 ? 24.813 2.625 -23.696 1.00 75.44 92 LYS A N 1
ATOM 726 C CA . LYS A 1 92 ? 25.121 1.191 -23.803 1.00 75.44 92 LYS A CA 1
ATOM 727 C C . LYS A 1 92 ? 24.269 0.446 -24.824 1.00 75.44 92 LYS A C 1
ATOM 729 O O . LYS A 1 92 ? 24.669 -0.635 -25.233 1.00 75.44 92 LYS A O 1
ATOM 734 N N . GLY A 1 93 ? 23.127 0.998 -25.240 1.00 73.56 93 GLY A N 1
ATOM 735 C CA . GLY A 1 93 ? 22.157 0.287 -26.081 1.00 73.56 93 GLY A CA 1
ATOM 736 C C . GLY A 1 93 ? 21.582 -0.963 -25.405 1.00 73.56 93 GLY A C 1
ATOM 737 O O . GLY A 1 93 ? 21.132 -1.879 -26.085 1.00 73.56 93 GLY A O 1
ATOM 738 N N . GLU A 1 94 ? 21.655 -1.025 -24.076 1.00 76.25 94 GLU A N 1
ATOM 739 C CA . GLU A 1 94 ? 21.333 -2.192 -23.258 1.00 76.25 94 GLU A CA 1
ATOM 740 C C . GLU A 1 94 ? 20.384 -1.791 -22.122 1.00 76.25 94 GLU A C 1
ATOM 742 O O . GLU A 1 94 ? 20.248 -0.610 -21.783 1.00 76.25 94 GLU A O 1
ATOM 747 N N . TYR A 1 95 ? 19.746 -2.792 -21.520 1.00 77.69 95 TYR A N 1
ATOM 748 C CA . TYR A 1 95 ? 18.874 -2.638 -20.358 1.00 77.69 95 TYR A CA 1
ATOM 749 C C . TYR A 1 95 ? 19.576 -3.109 -19.073 1.00 77.69 95 TYR A C 1
ATOM 751 O O . TYR A 1 95 ? 20.554 -3.856 -19.136 1.00 77.69 95 TYR A O 1
ATOM 759 N N . PRO A 1 96 ? 19.117 -2.675 -17.887 1.00 76.00 96 PRO A N 1
ATOM 760 C CA . PRO A 1 96 ? 19.717 -3.076 -16.615 1.00 76.00 96 PRO A CA 1
ATOM 761 C C . PRO A 1 96 ? 19.775 -4.600 -16.429 1.00 76.00 96 PRO A C 1
ATOM 763 O O . PRO A 1 96 ? 18.825 -5.303 -16.754 1.00 76.00 96 PRO A O 1
ATOM 766 N N . GLY A 1 97 ? 20.833 -5.122 -15.796 1.00 72.44 97 GLY A N 1
ATOM 767 C CA . GLY A 1 97 ? 20.946 -6.555 -15.462 1.00 72.44 97 GLY A CA 1
ATOM 768 C C . GLY A 1 97 ? 19.729 -7.172 -14.741 1.00 72.44 97 GLY A C 1
ATOM 769 O O . GLY A 1 97 ? 19.344 -8.288 -15.096 1.00 72.44 97 GLY A O 1
ATOM 770 N N . PRO A 1 98 ? 19.060 -6.465 -13.803 1.00 70.00 98 PRO A N 1
ATOM 771 C CA . PRO A 1 98 ? 17.810 -6.920 -13.183 1.00 70.00 98 PRO A CA 1
ATOM 772 C C . PRO A 1 98 ? 16.665 -7.188 -14.170 1.00 70.00 98 PRO A C 1
ATOM 774 O O . PRO A 1 98 ? 15.831 -8.046 -13.900 1.00 70.00 98 PRO A O 1
ATOM 777 N N . CYS A 1 99 ? 16.643 -6.523 -15.330 1.00 75.62 99 CYS A N 1
ATOM 778 C CA . CYS A 1 99 ? 15.709 -6.840 -16.412 1.00 75.62 99 CYS A CA 1
ATOM 779 C C . CYS A 1 99 ? 16.007 -8.192 -17.051 1.00 75.62 99 CYS A C 1
ATOM 781 O O . CYS A 1 99 ? 15.104 -8.944 -17.379 1.00 75.62 99 CYS A O 1
ATOM 783 N N . CYS A 1 100 ? 17.284 -8.515 -17.220 1.00 73.81 100 CYS A N 1
ATOM 784 C CA . CYS A 1 100 ? 17.715 -9.684 -17.974 1.00 73.81 100 CYS A CA 1
ATOM 785 C C . CYS A 1 100 ? 17.681 -10.988 -17.163 1.00 73.81 100 CYS A C 1
ATOM 787 O O . CYS A 1 100 ? 17.977 -12.048 -17.707 1.00 73.81 100 CYS A O 1
ATOM 789 N N . GLY A 1 101 ? 17.419 -10.929 -15.850 1.00 64.81 101 GLY A N 1
ATOM 790 C CA . GLY A 1 101 ? 17.540 -12.088 -14.955 1.00 64.81 101 GLY A CA 1
ATOM 791 C C . GLY A 1 101 ? 18.969 -12.646 -14.850 1.00 64.81 101 GLY A C 1
ATOM 792 O O . GLY A 1 101 ? 19.183 -13.696 -14.246 1.00 64.81 101 GLY A O 1
ATOM 793 N N . THR A 1 102 ? 19.956 -11.946 -15.419 1.00 58.72 102 THR A N 1
ATOM 794 C CA . THR A 1 102 ? 21.364 -12.346 -15.465 1.00 58.72 102 THR A CA 1
ATOM 795 C C . THR A 1 102 ? 22.263 -11.180 -15.050 1.00 58.72 102 THR A C 1
ATOM 797 O O . THR A 1 102 ? 22.056 -10.060 -15.526 1.00 58.72 102 THR A O 1
ATOM 800 N N . PRO A 1 103 ? 23.303 -11.421 -14.232 1.00 56.69 103 PRO A N 1
ATOM 801 C CA . PRO A 1 103 ? 24.211 -10.373 -13.761 1.00 56.69 103 PRO A CA 1
ATOM 802 C C . PRO A 1 103 ? 25.054 -9.729 -14.875 1.00 56.69 103 PRO A C 1
ATOM 804 O O . PRO A 1 103 ? 25.523 -8.609 -14.699 1.00 56.69 103 PRO A O 1
ATOM 807 N N . ASP A 1 104 ? 25.213 -10.391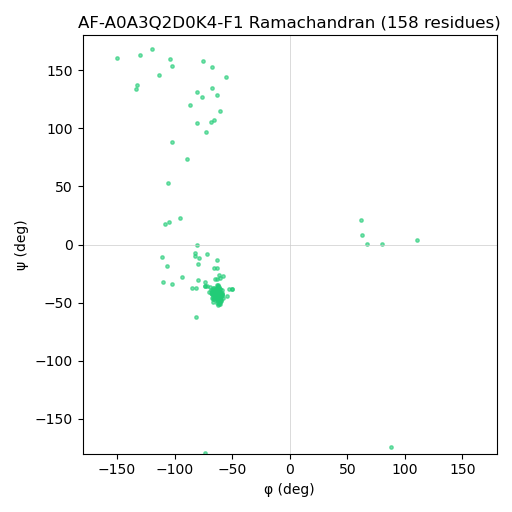 -16.025 1.00 55.69 104 ASP A N 1
ATOM 808 C CA . ASP A 1 104 ? 26.064 -9.922 -17.127 1.00 55.69 104 ASP A CA 1
ATOM 809 C C . ASP A 1 104 ? 25.427 -8.844 -18.028 1.00 55.69 104 ASP A C 1
ATOM 811 O O . ASP A 1 104 ? 26.087 -8.359 -18.944 1.00 55.69 104 ASP A O 1
ATOM 815 N N . GLY A 1 105 ? 24.179 -8.427 -17.769 1.00 54.69 105 GLY A N 1
ATOM 816 C CA . GLY A 1 105 ? 23.598 -7.174 -18.293 1.00 54.69 105 GLY A CA 1
ATOM 817 C C . GLY A 1 105 ? 23.355 -7.077 -19.804 1.00 54.69 105 GLY A C 1
ATOM 818 O O . GLY A 1 105 ? 22.854 -6.061 -20.267 1.00 54.69 105 GLY A O 1
ATOM 819 N N . LYS A 1 106 ? 23.670 -8.118 -20.577 1.00 56.09 106 LYS A N 1
ATOM 820 C CA . LYS A 1 106 ? 23.519 -8.125 -22.036 1.00 56.09 106 LYS A CA 1
ATOM 821 C C . LYS A 1 106 ? 22.284 -8.909 -22.439 1.00 56.09 106 LYS A C 1
ATOM 823 O O . LYS A 1 106 ? 22.375 -10.105 -22.711 1.00 56.09 106 LYS A O 1
ATOM 828 N N . CYS A 1 107 ? 21.133 -8.253 -22.501 1.00 62.41 107 CYS A N 1
ATOM 829 C CA . CYS A 1 107 ? 19.972 -8.842 -23.152 1.00 62.41 107 CYS A CA 1
ATOM 830 C C . CYS A 1 107 ? 19.290 -7.848 -24.091 1.00 62.41 107 CYS A C 1
ATOM 832 O O . CYS A 1 107 ? 19.051 -6.691 -23.749 1.00 62.41 107 CYS A O 1
ATOM 834 N N . SER A 1 108 ? 18.963 -8.325 -25.293 1.00 58.81 108 SER A N 1
ATOM 835 C CA . SER A 1 108 ? 17.965 -7.687 -26.144 1.00 58.81 108 SER A CA 1
ATOM 836 C C . SER A 1 108 ? 16.602 -8.131 -25.633 1.00 58.81 108 SER A C 1
ATOM 838 O O . SER A 1 108 ? 16.216 -9.288 -25.815 1.00 58.81 108 SER A O 1
ATOM 840 N N . LEU A 1 109 ? 15.909 -7.231 -24.941 1.00 66.19 109 LEU A N 1
ATOM 841 C CA . LEU A 1 109 ? 14.560 -7.485 -24.455 1.00 66.19 109 LEU A CA 1
ATOM 842 C C . LEU A 1 109 ? 13.632 -7.630 -25.662 1.00 66.19 109 LEU A C 1
ATOM 844 O O . LEU A 1 109 ? 13.383 -6.683 -26.401 1.00 66.19 109 LEU A O 1
ATOM 848 N N . THR A 1 110 ? 13.224 -8.870 -25.911 1.00 57.94 110 THR A N 1
ATOM 849 C CA . THR A 1 110 ? 12.280 -9.262 -26.969 1.00 57.94 110 THR A CA 1
ATOM 850 C C . THR A 1 110 ? 10.952 -9.733 -26.386 1.00 57.94 110 THR A C 1
ATOM 852 O O . THR A 1 110 ? 9.980 -9.881 -27.122 1.00 57.94 110 THR A O 1
ATOM 855 N N . GLU A 1 111 ? 10.908 -9.927 -25.068 1.00 64.25 111 GLU A N 1
ATOM 856 C CA . GLU A 1 111 ? 9.716 -10.273 -24.310 1.00 64.25 111 GLU A CA 1
ATOM 857 C C . GLU A 1 111 ? 9.343 -9.125 -23.379 1.00 64.25 111 GLU A C 1
ATOM 859 O O . GLU A 1 111 ? 10.206 -8.412 -22.864 1.00 64.25 111 GLU A O 1
ATOM 864 N N . ASP A 1 112 ? 8.039 -8.959 -23.187 1.00 71.19 112 ASP A N 1
ATOM 865 C CA . ASP A 1 112 ? 7.457 -7.884 -22.402 1.00 71.19 112 ASP A CA 1
ATOM 866 C C . ASP A 1 112 ? 7.693 -8.128 -20.903 1.00 71.19 112 ASP A C 1
ATOM 868 O O . ASP A 1 112 ? 7.003 -8.931 -20.267 1.00 71.19 112 ASP A O 1
ATOM 872 N N . ILE A 1 113 ? 8.737 -7.506 -20.343 1.00 78.75 113 ILE A N 1
ATOM 873 C CA . ILE A 1 113 ? 9.095 -7.683 -18.932 1.00 78.75 113 ILE A CA 1
ATOM 874 C C . ILE A 1 113 ? 8.310 -6.687 -18.073 1.00 78.75 113 ILE A C 1
ATOM 876 O O . ILE A 1 113 ? 8.502 -5.477 -18.215 1.00 78.75 113 ILE A O 1
ATOM 880 N N . PRO A 1 114 ? 7.484 -7.169 -17.125 1.00 82.25 114 PRO A N 1
ATOM 881 C CA . PRO A 1 114 ? 6.708 -6.290 -16.264 1.00 82.25 114 PRO A CA 1
ATOM 882 C C . PRO A 1 114 ? 7.610 -5.498 -15.310 1.00 82.25 114 PRO A C 1
ATOM 884 O O . PRO A 1 114 ? 8.496 -6.057 -14.650 1.00 82.25 114 PRO A O 1
ATOM 887 N N . GLY A 1 115 ? 7.329 -4.200 -15.200 1.00 85.19 115 GLY A N 1
ATOM 888 C CA . GLY A 1 115 ? 7.971 -3.283 -14.261 1.00 85.19 115 GLY A CA 1
ATOM 889 C C . GLY A 1 115 ? 7.516 -3.472 -12.809 1.00 85.19 115 GLY A C 1
ATOM 890 O O . GLY A 1 115 ? 6.694 -4.339 -12.490 1.00 85.19 115 GLY A O 1
ATOM 891 N N . CYS A 1 116 ? 8.065 -2.657 -11.902 1.00 87.56 116 CYS A N 1
ATOM 892 C CA . CYS A 1 116 ? 7.774 -2.746 -10.467 1.00 87.56 116 CYS A CA 1
ATOM 893 C C . CYS A 1 116 ? 6.281 -2.567 -10.145 1.00 87.56 116 CYS A C 1
ATOM 895 O O . CYS A 1 116 ? 5.744 -3.306 -9.321 1.00 87.56 116 CYS A O 1
ATOM 897 N N . PHE A 1 117 ? 5.616 -1.593 -10.769 1.00 89.25 117 PHE A N 1
ATOM 898 C CA . PHE A 1 117 ? 4.213 -1.277 -10.507 1.00 89.25 117 PHE A CA 1
ATOM 899 C C . PHE A 1 117 ? 3.300 -2.405 -10.976 1.00 89.25 117 PHE A C 1
ATOM 901 O O . PHE A 1 117 ? 2.472 -2.881 -10.207 1.00 89.25 117 PHE A O 1
ATOM 908 N N . THR A 1 118 ? 3.518 -2.915 -12.189 1.00 88.19 118 THR A N 1
ATOM 909 C CA . THR A 1 118 ? 2.761 -4.055 -12.720 1.00 88.19 118 THR A CA 1
ATOM 910 C C . THR A 1 118 ? 2.907 -5.275 -11.814 1.00 88.19 118 THR A C 1
ATOM 912 O O . THR A 1 118 ? 1.911 -5.883 -11.438 1.00 88.19 118 THR A O 1
ATOM 915 N N . LYS A 1 119 ? 4.134 -5.594 -11.373 1.00 87.50 119 LYS A N 1
ATOM 916 C CA . LYS A 1 119 ? 4.373 -6.672 -10.398 1.00 87.50 119 LYS A CA 1
ATOM 917 C C . LYS A 1 119 ? 3.642 -6.438 -9.078 1.00 87.50 119 LYS A C 1
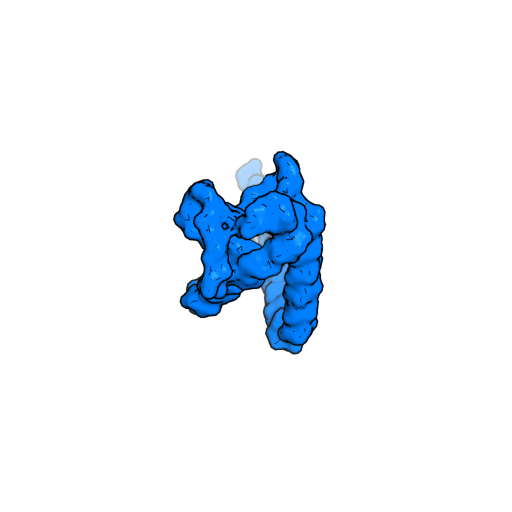ATOM 919 O O . LYS A 1 119 ? 3.090 -7.389 -8.532 1.00 87.50 119 LYS A O 1
ATOM 924 N N . LEU A 1 120 ? 3.654 -5.209 -8.564 1.00 91.12 120 LEU A N 1
ATOM 925 C CA . LEU A 1 120 ? 2.951 -4.857 -7.335 1.00 91.12 120 LEU A CA 1
ATOM 926 C C . LEU A 1 120 ? 1.447 -5.091 -7.491 1.00 91.12 120 LEU A C 1
ATOM 928 O O . LEU A 1 120 ? 0.877 -5.807 -6.677 1.00 91.12 120 LEU A O 1
ATOM 932 N N . VAL A 1 121 ? 0.829 -4.561 -8.549 1.00 91.25 121 VAL A N 1
ATOM 933 C CA . VAL A 1 121 ? -0.606 -4.733 -8.824 1.00 91.25 121 VAL A CA 1
ATOM 934 C C . VAL A 1 121 ? -0.963 -6.209 -8.978 1.00 91.25 121 VAL A C 1
ATOM 936 O O . VAL A 1 121 ? -1.887 -6.665 -8.315 1.00 91.25 121 VAL A O 1
ATOM 939 N N . THR A 1 122 ? -0.178 -6.990 -9.728 1.00 90.81 122 THR A N 1
ATOM 940 C CA . THR A 1 122 ? -0.400 -8.441 -9.850 1.00 90.81 122 THR A CA 1
ATOM 941 C C . THR A 1 122 ? -0.349 -9.138 -8.490 1.00 90.81 122 THR A C 1
ATOM 943 O O . THR A 1 122 ? -1.210 -9.953 -8.179 1.00 90.81 122 THR A O 1
ATOM 946 N N . VAL A 1 123 ? 0.618 -8.789 -7.631 1.00 90.94 123 VAL A N 1
ATOM 947 C CA . VAL A 1 123 ? 0.691 -9.344 -6.270 1.00 90.94 123 VAL A CA 1
ATOM 948 C C . VAL A 1 123 ? -0.521 -8.927 -5.433 1.00 90.94 123 VAL A C 1
ATOM 950 O O . VAL A 1 123 ? -1.017 -9.749 -4.659 1.00 90.94 123 VAL A O 1
ATOM 953 N N . LEU A 1 124 ? -1.008 -7.690 -5.578 1.00 92.88 124 LEU A N 1
ATOM 954 C CA . LEU A 1 124 ? -2.211 -7.212 -4.892 1.00 92.88 124 LEU A CA 1
ATOM 955 C C . LEU A 1 124 ? -3.472 -7.943 -5.374 1.00 92.88 124 LEU A C 1
ATOM 957 O O . LEU A 1 124 ? -4.288 -8.315 -4.537 1.00 92.88 124 LEU A O 1
ATOM 961 N N . GLU A 1 125 ? -3.631 -8.182 -6.676 1.00 93.25 125 GLU A N 1
ATOM 962 C CA . GLU A 1 125 ? -4.767 -8.926 -7.240 1.00 93.25 125 GLU A CA 1
ATOM 963 C C . GLU A 1 125 ? -4.741 -10.399 -6.814 1.00 93.25 125 GLU A C 1
ATOM 965 O O . GLU A 1 125 ? -5.729 -10.901 -6.266 1.00 93.25 125 GLU A O 1
ATOM 970 N N . ASP A 1 126 ? -3.589 -11.061 -6.962 1.00 95.44 126 ASP A N 1
ATOM 971 C CA . ASP A 1 126 ? -3.402 -12.478 -6.625 1.00 95.44 126 ASP A CA 1
ATOM 972 C C . ASP A 1 126 ? -3.601 -12.749 -5.126 1.00 95.44 126 ASP A C 1
ATOM 974 O O . ASP A 1 126 ? -4.118 -13.795 -4.730 1.00 95.44 126 ASP A O 1
ATOM 978 N N . ASN A 1 127 ? -3.205 -11.798 -4.272 1.00 94.69 127 ASN A N 1
ATOM 979 C CA . ASN A 1 127 ? -3.293 -11.911 -2.813 1.00 94.69 127 ASN A CA 1
ATOM 980 C C . ASN A 1 127 ? -4.374 -11.004 -2.216 1.00 94.69 127 ASN A C 1
ATOM 982 O O . ASN A 1 127 ? -4.379 -10.766 -1.005 1.00 94.69 127 ASN A O 1
ATOM 986 N N . SER A 1 128 ? -5.308 -10.527 -3.038 1.00 94.06 128 SER A N 1
ATOM 987 C CA . SER A 1 128 ? -6.368 -9.592 -2.639 1.00 94.06 128 SER A CA 1
ATOM 988 C C . SER A 1 128 ? -7.154 -10.095 -1.430 1.00 94.06 128 SER A C 1
ATOM 990 O O . SER A 1 128 ? -7.437 -9.333 -0.507 1.00 94.06 128 SER A O 1
ATOM 992 N N . PHE A 1 129 ? -7.417 -11.403 -1.367 1.00 94.81 129 PHE A N 1
ATOM 993 C CA . PHE A 1 129 ? -8.066 -12.038 -0.222 1.00 94.81 129 PHE A CA 1
ATOM 994 C C . PHE A 1 129 ? -7.258 -11.909 1.078 1.00 94.81 129 PHE A C 1
ATOM 996 O O . PHE A 1 129 ? -7.816 -11.604 2.131 1.00 94.81 129 PHE A O 1
ATOM 1003 N N . ILE A 1 130 ? -5.941 -12.126 1.018 1.00 96.06 130 ILE A N 1
ATOM 1004 C CA . ILE A 1 130 ? -5.060 -12.029 2.188 1.00 96.06 130 ILE A CA 1
ATOM 1005 C C . ILE A 1 130 ? -5.007 -10.578 2.663 1.00 96.06 130 ILE A C 1
ATOM 1007 O O . ILE A 1 130 ? -5.149 -10.318 3.854 1.00 96.06 130 ILE A O 1
ATOM 1011 N N . ILE A 1 131 ? -4.857 -9.635 1.734 1.00 94.44 131 ILE A N 1
ATOM 1012 C CA . ILE A 1 131 ? -4.773 -8.201 2.032 1.00 94.44 131 ILE A CA 1
ATOM 1013 C C . ILE A 1 131 ? -6.079 -7.706 2.656 1.00 94.44 131 ILE A C 1
ATOM 1015 O O . ILE A 1 131 ? -6.051 -7.059 3.704 1.00 94.44 131 ILE A O 1
ATOM 1019 N N . ALA A 1 132 ? -7.222 -8.076 2.074 1.00 93.81 132 ALA A N 1
ATOM 1020 C CA . ALA A 1 132 ? -8.529 -7.783 2.650 1.00 93.81 132 ALA A CA 1
ATOM 1021 C C . ALA A 1 132 ? -8.664 -8.391 4.055 1.00 93.81 132 ALA A C 1
ATOM 1023 O O . ALA A 1 132 ? -9.127 -7.725 4.978 1.00 93.81 132 ALA A O 1
ATOM 1024 N N . GLY A 1 133 ? -8.198 -9.628 4.250 1.00 96.38 133 GLY A N 1
ATOM 1025 C CA . GLY A 1 133 ? -8.166 -10.279 5.559 1.00 96.38 133 GLY A CA 1
ATOM 1026 C C . GLY A 1 133 ? -7.341 -9.513 6.597 1.00 96.38 133 GLY A C 1
ATOM 1027 O O . GLY A 1 133 ? -7.782 -9.368 7.737 1.00 96.38 133 GLY A O 1
ATOM 1028 N N . VAL A 1 134 ? -6.179 -8.976 6.212 1.00 96.06 134 VAL A N 1
ATOM 1029 C CA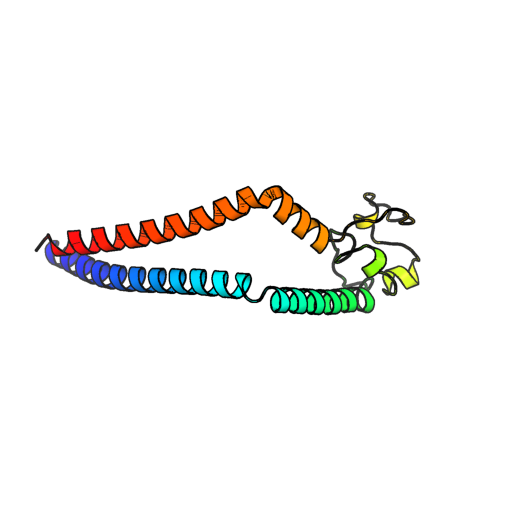 . VAL A 1 134 ? -5.355 -8.127 7.089 1.00 96.06 134 VAL A CA 1
ATOM 1030 C C . VAL A 1 134 ? -6.099 -6.841 7.454 1.00 96.06 134 VAL A C 1
ATOM 1032 O O . VAL A 1 134 ? -6.148 -6.503 8.635 1.00 96.06 134 VAL A O 1
ATOM 1035 N N . ALA A 1 135 ? -6.728 -6.169 6.485 1.00 93.62 135 ALA A N 1
ATOM 1036 C CA . ALA A 1 135 ? -7.507 -4.953 6.731 1.00 93.62 135 ALA A CA 1
ATOM 1037 C C . ALA A 1 135 ? -8.666 -5.203 7.714 1.00 93.62 135 ALA A C 1
ATOM 1039 O O . ALA A 1 135 ? -8.782 -4.521 8.732 1.00 93.62 135 ALA A O 1
ATOM 1040 N N . PHE A 1 136 ? -9.459 -6.258 7.495 1.00 94.81 136 PHE A N 1
ATOM 1041 C CA . PHE A 1 136 ? -10.514 -6.648 8.437 1.00 94.81 136 PHE A CA 1
ATOM 1042 C C . PHE A 1 136 ? -9.965 -7.030 9.816 1.00 94.81 136 PHE A C 1
ATOM 1044 O O . PHE A 1 136 ? -10.605 -6.754 10.830 1.00 94.81 136 PHE A O 1
ATOM 1051 N N . GLY A 1 137 ? -8.783 -7.648 9.874 1.00 96.62 137 GLY A N 1
ATOM 1052 C CA . GLY A 1 137 ? -8.102 -7.963 11.127 1.00 96.62 137 GLY A CA 1
ATOM 1053 C C . GLY A 1 137 ? -7.738 -6.712 11.929 1.00 96.62 137 GLY A C 1
ATOM 1054 O O . GLY A 1 137 ? -7.962 -6.681 13.139 1.00 96.62 137 GLY A O 1
ATOM 1055 N N . ILE A 1 138 ? -7.233 -5.672 11.263 1.00 94.62 138 ILE A N 1
ATOM 1056 C CA . ILE A 1 138 ? -6.900 -4.385 11.891 1.00 94.62 138 ILE A CA 1
ATOM 1057 C C . ILE A 1 138 ? -8.166 -3.728 12.452 1.00 94.62 138 ILE A C 1
ATOM 1059 O O . ILE A 1 138 ? -8.211 -3.434 13.649 1.00 94.62 138 ILE A O 1
ATOM 1063 N N . ALA A 1 139 ? -9.223 -3.620 11.642 1.00 94.00 139 ALA A N 1
ATOM 1064 C CA . ALA A 1 139 ? -10.506 -3.066 12.078 1.00 94.00 139 ALA A CA 1
ATOM 1065 C C . ALA A 1 139 ? -11.108 -3.850 13.264 1.00 94.00 139 ALA A C 1
ATOM 1067 O O . ALA A 1 139 ? -11.636 -3.274 14.218 1.00 94.00 139 ALA A O 1
ATOM 1068 N N . ALA A 1 140 ? -10.993 -5.183 13.261 1.00 96.00 140 ALA A N 1
ATOM 1069 C CA . ALA A 1 140 ? -11.464 -6.015 14.366 1.00 96.00 140 ALA A CA 1
ATOM 1070 C C . ALA A 1 140 ? -10.684 -5.762 15.670 1.00 96.00 140 ALA A C 1
ATOM 1072 O O . ALA A 1 140 ? -11.289 -5.715 16.745 1.00 96.00 140 ALA A O 1
ATOM 1073 N N . ILE A 1 141 ? -9.359 -5.585 15.593 1.00 94.94 141 ILE A N 1
ATOM 1074 C CA . ILE A 1 141 ? -8.519 -5.262 16.758 1.00 94.94 141 ILE A CA 1
ATOM 1075 C C . ILE A 1 141 ? -8.874 -3.882 17.313 1.00 94.94 141 ILE A C 1
ATOM 1077 O O . ILE A 1 141 ? -8.955 -3.720 18.531 1.00 94.94 141 ILE A O 1
ATOM 1081 N N . GLU A 1 142 ? -9.132 -2.905 16.449 1.00 93.06 142 GLU A N 1
ATOM 1082 C CA . GLU A 1 142 ? -9.546 -1.563 16.857 1.00 93.06 142 GLU A CA 1
ATOM 1083 C C . GLU A 1 142 ? -10.883 -1.590 17.615 1.00 93.06 142 GLU A C 1
ATOM 1085 O O . GLU A 1 142 ? -10.993 -1.058 18.725 1.00 93.06 142 GLU A O 1
ATOM 1090 N N . ILE A 1 143 ? -11.883 -2.305 17.086 1.00 92.75 143 ILE A N 1
ATOM 1091 C CA . ILE A 1 143 ? -13.176 -2.490 17.761 1.00 92.75 143 ILE A CA 1
ATOM 1092 C C . ILE A 1 143 ? -12.994 -3.223 19.094 1.00 92.75 143 ILE A C 1
ATOM 1094 O O . ILE A 1 143 ? -13.570 -2.818 20.108 1.00 92.75 143 ILE A O 1
ATOM 1098 N N . ALA A 1 144 ? -12.170 -4.271 19.134 1.00 93.50 144 ALA A N 1
ATOM 1099 C CA . ALA A 1 144 ? -11.871 -4.976 20.376 1.00 93.50 144 ALA A CA 1
ATOM 1100 C C . ALA A 1 144 ? -11.220 -4.042 21.414 1.00 93.50 144 ALA A C 1
ATOM 1102 O O . ALA A 1 144 ? -11.606 -4.066 22.586 1.00 93.50 144 ALA A O 1
ATOM 1103 N N . ALA A 1 145 ? -10.294 -3.174 20.997 1.00 89.38 145 ALA A N 1
ATOM 1104 C CA . ALA A 1 145 ? -9.657 -2.183 21.861 1.00 89.38 145 ALA A CA 1
ATOM 1105 C C . ALA A 1 145 ? -10.669 -1.159 22.407 1.00 89.38 145 ALA A C 1
ATOM 1107 O O . ALA A 1 145 ? -10.635 -0.830 23.599 1.00 89.38 145 ALA A O 1
ATOM 1108 N N . MET A 1 146 ? -11.613 -0.706 21.576 1.00 89.19 146 MET A N 1
ATOM 1109 C CA . MET A 1 146 ? -12.722 0.157 21.997 1.00 89.19 146 MET A CA 1
ATOM 1110 C C . MET A 1 146 ? -13.619 -0.526 23.044 1.00 89.19 146 MET A C 1
ATOM 1112 O O . MET A 1 146 ? -13.909 0.066 24.088 1.00 89.19 146 MET A O 1
ATOM 1116 N N . VAL A 1 147 ? -14.000 -1.790 22.823 1.00 90.56 147 VAL A N 1
ATOM 1117 C CA . VAL A 1 147 ? -14.817 -2.572 23.770 1.00 90.56 147 VAL A CA 1
ATOM 1118 C C . VAL A 1 147 ? -14.083 -2.773 25.097 1.00 90.56 147 VAL A C 1
ATOM 1120 O O . VAL A 1 147 ? -14.655 -2.528 26.161 1.00 90.56 147 VAL A O 1
ATOM 1123 N N . VAL A 1 148 ? -12.808 -3.171 25.061 1.00 88.81 148 VAL A N 1
ATOM 1124 C CA . VAL A 1 148 ? -11.990 -3.364 26.271 1.00 88.81 148 VAL A CA 1
ATOM 1125 C C . VAL A 1 148 ? -11.859 -2.060 27.057 1.00 88.81 148 VAL A C 1
ATOM 1127 O O . VAL A 1 148 ? -11.996 -2.072 28.281 1.00 88.81 148 VAL A O 1
ATOM 1130 N N . SER A 1 149 ? -11.675 -0.932 26.372 1.00 85.50 149 SER A N 1
ATOM 1131 C CA . SER A 1 149 ? -11.601 0.390 27.003 1.00 85.50 149 SER A CA 1
ATOM 1132 C C . SER A 1 149 ? -12.902 0.746 27.726 1.00 85.50 149 SER A C 1
ATOM 1134 O O . SER A 1 149 ? -12.869 1.202 28.871 1.00 85.50 149 SER A O 1
ATOM 1136 N N . MET A 1 150 ? -14.056 0.463 27.112 1.00 82.62 150 MET A N 1
ATOM 1137 C CA . MET A 1 150 ? -15.367 0.683 27.730 1.00 82.62 150 MET A CA 1
ATOM 1138 C C . MET A 1 150 ? -15.593 -0.229 28.945 1.00 82.62 150 MET A C 1
ATOM 1140 O O . MET A 1 150 ? -16.061 0.227 29.988 1.00 82.62 150 MET A O 1
ATOM 1144 N N . VAL A 1 151 ? -15.210 -1.506 28.854 1.00 84.62 151 VAL A N 1
ATOM 1145 C CA . VAL A 1 151 ? -15.303 -2.457 29.974 1.00 84.62 151 VAL A CA 1
ATOM 1146 C C . VAL A 1 151 ? -14.405 -2.035 31.138 1.00 84.62 151 VAL A C 1
ATOM 1148 O O . VAL A 1 151 ? -14.846 -2.065 32.289 1.00 84.62 151 VAL A O 1
ATOM 1151 N N . LEU A 1 152 ? -13.169 -1.609 30.862 1.00 80.69 152 LEU A N 1
ATOM 1152 C CA . LEU A 1 152 ? -12.247 -1.099 31.879 1.00 80.69 152 LEU A CA 1
ATOM 1153 C C . LEU A 1 152 ? -12.799 0.161 32.551 1.00 80.69 152 LEU A C 1
ATOM 1155 O O . LEU A 1 152 ? -12.783 0.238 33.779 1.00 80.69 152 LEU A O 1
ATOM 1159 N N . TYR A 1 153 ? -13.361 1.095 31.779 1.00 77.25 153 TYR A N 1
ATOM 1160 C CA . TYR A 1 153 ? -14.015 2.291 32.310 1.00 77.25 153 TYR A CA 1
ATOM 1161 C C . TYR A 1 153 ? -15.203 1.943 33.227 1.00 77.25 153 TYR A C 1
ATOM 1163 O O . TYR A 1 153 ? -15.294 2.436 34.354 1.00 77.25 153 TYR A O 1
ATOM 1171 N N . CYS A 1 154 ? -16.083 1.030 32.802 1.00 75.06 154 CYS A N 1
ATOM 1172 C CA . CYS A 1 154 ? -17.229 0.598 33.605 1.00 75.06 154 CYS A CA 1
ATOM 1173 C C . CYS A 1 154 ? -16.821 -0.166 34.877 1.00 75.06 154 CYS A C 1
ATOM 1175 O O . CYS A 1 154 ? -17.438 0.013 35.927 1.00 75.06 154 CYS A O 1
ATOM 1177 N N . ASN A 1 155 ? -15.794 -1.016 34.809 1.00 75.25 155 ASN A N 1
ATOM 1178 C CA . ASN A 1 155 ? -15.311 -1.778 35.965 1.00 75.25 155 ASN A CA 1
ATOM 1179 C C . ASN A 1 1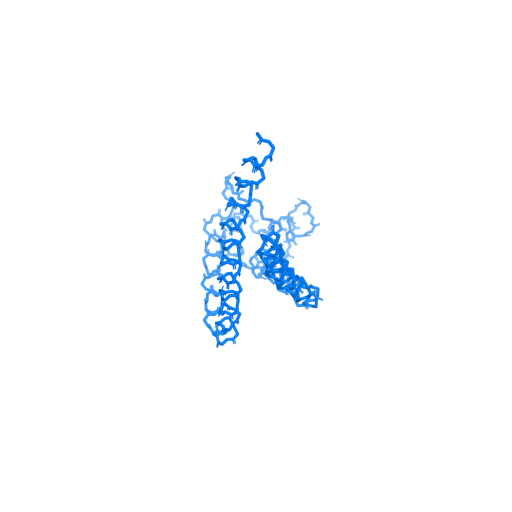55 ? -14.551 -0.904 36.964 1.00 75.25 155 ASN A C 1
ATOM 1181 O O . ASN A 1 155 ? -14.639 -1.136 38.170 1.00 75.25 155 ASN A O 1
ATOM 1185 N N . ALA A 1 156 ? -13.852 0.119 36.475 1.00 68.62 156 ALA A N 1
ATOM 1186 C CA . ALA A 1 156 ? -13.281 1.165 37.302 1.00 68.62 156 ALA A CA 1
ATOM 1187 C C . ALA A 1 156 ? -14.398 1.900 38.074 1.00 68.62 156 ALA A C 1
ATOM 1189 O O . ALA A 1 156 ? -14.368 1.954 39.304 1.00 68.62 156 ALA A O 1
ATOM 1190 N N . GLY A 1 157 ? -15.448 2.366 37.389 1.00 61.81 157 GLY A N 1
ATOM 1191 C CA . GLY A 1 157 ? -16.573 3.065 38.028 1.00 61.81 157 GLY A CA 1
ATOM 1192 C C . GLY A 1 157 ? -17.362 2.235 39.054 1.00 61.81 157 GLY A C 1
ATOM 1193 O O . GLY A 1 157 ? -17.926 2.799 39.984 1.00 61.81 157 GLY A O 1
ATOM 1194 N N . LYS A 1 158 ? -17.380 0.900 38.928 1.00 59.12 158 LYS A N 1
ATOM 1195 C CA . LYS A 1 158 ? -18.096 -0.012 39.845 1.00 59.12 158 LYS A CA 1
ATOM 1196 C C . LYS A 1 158 ? -17.382 -0.293 41.172 1.00 59.12 158 LYS A C 1
ATOM 1198 O O . LYS A 1 158 ? -17.986 -0.903 42.047 1.00 59.12 158 LYS A O 1
ATOM 1203 N N . LYS A 1 159 ? -16.109 0.089 41.325 1.00 50.00 159 LYS A N 1
ATOM 1204 C CA . LYS A 1 159 ? -15.311 -0.188 42.535 1.00 50.00 159 LYS A CA 1
ATOM 1205 C C . LYS A 1 159 ? -15.307 0.978 43.541 1.00 50.00 159 LYS A C 1
ATOM 1207 O O . LYS A 1 159 ? -14.375 1.071 44.340 1.00 50.00 159 LYS A O 1
ATOM 1212 N N . SER A 1 160 ? -16.322 1.846 43.482 1.00 42.09 160 SER A N 1
ATOM 1213 C CA . SER A 1 160 ? -16.578 2.930 44.440 1.00 42.09 160 SER A CA 1
ATOM 1214 C C . SER A 1 160 ? -17.796 2.641 45.301 1.00 42.09 160 SER A C 1
ATOM 1216 O O . SER A 1 160 ? -18.740 1.998 44.797 1.00 42.09 160 SER A O 1
#

pLDDT: mean 79.8, std 14.54, range [41.03, 96.62]

Organism: Cyprinodon variegatus (NCBI:txid28743)

InterPro domains:
  IPR008952 Tetraspanin, EC2 domain superfamily [SSF48652] (46-127)
  IPR018499 Tetraspanin/Peripherin [PF00335] (11-155)
  IPR018499 Tetraspanin/Peripherin [PTHR19282] (7-141)

Foldseek 3Di:
DVVVVVVVVLVVLLVVLVVLLVVLVVVVVVVVVVVVCCVVPVVVVVVVVVVVLVVQLVCLLEPPPDPVDDDDLWCHAFWVCSNPNRPCCVVPVFGACSQVVHNVRDDDPPDTGGGPNNVVVVCCVVCVVVVVVVVVVVVVVSVVSSVVSVVSNVVSVVVD

Sequence (160 aa):
MMFIFNGAIFVICCLLSLQFFSIMLIIFFVEVAGAIVLFVFTDVVDELFEELEDDVKTAIQSKYGNPNDMTTLCCGYKNYTDFDGSPFNQLKGEYPGPCCGTPDGKCSLTEDIPGCFTKLVTVLEDNSFIIAGVAFGIAAIEIAAMVVSMVLYCNAGKKS

Nearest PDB structures (foldseek):
  6wvg-assembly1_A  TM=6.973E-01  e=1.494E-02  Aequorea victoria

Radius of gyration: 26.25 Å; Cα contacts (8 Å, |Δi|>4): 135; chains: 1; bounding box: 46×24×78 Å

Secondary structure (DSSP, 8-state):
-HHHHHHHHHHHHHHHHHHHHHHHHHHHHHHHHHHHHHHH-HHHHHHHHHHHHHHHHHHHHHHTTSTT----SSSSSSBGGGGTTSHHHHHHS---HHHHTSTT------S--B-HHHHHHHHHHHTHHHHHHHHHHHHHHHHHHHHHHHHHHHHHHTT-